Protein AF-A0A2M8DUK1-F1 (afdb_monomer)

Secondary structure (DSSP, 8-state):
--GGGSTTS--TT---SPTTPPP-------SSTHHHHHHHHHHHHHHHHHHHHTT-

Foldseek 3Di:
DQQCVDVPSGDAQDDPDPPPDDDDDPDDFDCDDCSVVVVVVVVVSVVSNVVVVVVD

pLDDT: mean 88.08, std 9.46, range [46.38, 97.06]

Sequence (56 aa):
RYAHDEAGGYAAGENYFPNGMPQVSFYEPVDRGLEAKISEKLAHLRALDAKAKGKN

Solvent-accessible surface area (backbone atoms only — not comparable to full-atom values): 3642 Å² total; per-residue (Å²): 134,67,28,78,83,32,83,90,54,47,55,60,61,67,78,88,66,62,90,92,58,78,94,76,85,92,77,82,68,52,92,52,80,71,34,36,60,50,44,54,50,52,54,51,51,52,52,45,23,52,54,49,56,72,74,105

Radius of gyration: 12.93 Å; Cα contacts (8 Å, |Δi|>4): 31; chains: 1; bounding box: 28×22×32 Å

Mean predicted aligned error: 4.76 Å

Structure (mmCIF, N/CA/C/O backbone):
data_AF-A0A2M8DUK1-F1
#
_entry.id   AF-A0A2M8DUK1-F1
#
loop_
_atom_site.group_PDB
_atom_site.id
_atom_site.type_symbol
_atom_site.label_atom_id
_atom_site.label_alt_id
_atom_site.label_comp_id
_atom_site.label_asym_id
_atom_site.label_entity_id
_atom_site.label_seq_id
_atom_site.pdbx_PDB_ins_code
_atom_site.Cartn_x
_atom_site.Cartn_y
_atom_site.Cartn_z
_atom_site.occupancy
_atom_site.B_iso_or_equiv
_atom_site.auth_seq_id
_atom_site.auth_comp_id
_atom_site.auth_asym_id
_atom_site.auth_atom_id
_atom_site.pdbx_PDB_model_num
ATOM 1 N N . ARG A 1 1 ? -3.796 2.643 16.399 1.00 71.44 1 ARG A N 1
ATOM 2 C CA . ARG A 1 1 ? -2.746 1.716 16.914 1.00 71.44 1 ARG A CA 1
ATOM 3 C C . ARG A 1 1 ? -1.362 2.170 16.442 1.00 71.44 1 ARG A C 1
ATOM 5 O O . ARG A 1 1 ? -1.305 2.831 15.411 1.00 71.44 1 ARG A O 1
ATOM 12 N N . TYR A 1 2 ? -0.264 1.864 17.153 1.00 73.31 2 TYR A N 1
ATOM 13 C CA . TYR A 1 2 ? 1.095 2.198 16.685 1.00 73.31 2 TYR A CA 1
ATOM 14 C C . TYR A 1 2 ? 1.734 0.988 15.994 1.00 73.31 2 TYR A C 1
ATOM 16 O O . TYR A 1 2 ? 1.988 -0.030 16.625 1.00 73.31 2 TYR A O 1
ATOM 24 N N . ALA A 1 3 ? 1.964 1.087 14.681 1.00 78.44 3 ALA A N 1
ATOM 25 C CA . ALA A 1 3 ? 2.368 -0.057 13.859 1.00 78.44 3 ALA A CA 1
ATOM 26 C C . ALA A 1 3 ? 3.732 -0.650 14.247 1.00 78.44 3 ALA A C 1
ATOM 28 O O . ALA A 1 3 ? 3.950 -1.838 14.041 1.00 78.44 3 ALA A O 1
ATOM 29 N N . HIS A 1 4 ? 4.636 0.149 14.821 1.00 78.06 4 HIS A N 1
ATOM 30 C CA . HIS A 1 4 ? 5.978 -0.309 15.188 1.00 78.06 4 HIS A CA 1
ATOM 31 C C . HIS A 1 4 ? 6.010 -1.212 16.428 1.00 78.06 4 HIS A C 1
ATOM 33 O O . HIS A 1 4 ? 6.974 -1.956 16.585 1.00 78.06 4 HIS A O 1
ATOM 39 N N . ASP A 1 5 ? 4.963 -1.187 17.257 1.00 82.94 5 ASP A N 1
ATOM 40 C CA . ASP A 1 5 ? 4.845 -2.053 18.439 1.00 82.94 5 ASP A CA 1
ATOM 41 C C . ASP A 1 5 ? 4.137 -3.384 18.115 1.00 82.94 5 ASP A C 1
ATOM 43 O O . ASP A 1 5 ? 4.102 -4.299 18.937 1.00 82.94 5 ASP A O 1
ATOM 47 N N . GLU A 1 6 ? 3.569 -3.505 16.911 1.00 78.31 6 GLU A N 1
ATOM 48 C CA . GLU A 1 6 ? 2.827 -4.681 16.458 1.00 78.31 6 GLU A CA 1
ATOM 49 C C . GLU A 1 6 ? 3.756 -5.704 15.790 1.00 78.31 6 GLU A C 1
ATOM 51 O O . GLU A 1 6 ? 4.766 -5.371 15.158 1.00 78.31 6 GLU A O 1
ATOM 56 N N . ALA A 1 7 ? 3.398 -6.986 15.888 1.00 77.12 7 ALA A N 1
ATOM 57 C CA . ALA A 1 7 ? 4.178 -8.067 15.293 1.00 77.12 7 ALA A CA 1
ATOM 58 C C . ALA A 1 7 ? 4.339 -7.865 13.773 1.00 77.12 7 ALA A C 1
ATOM 60 O O . ALA A 1 7 ? 3.361 -7.782 13.031 1.00 77.12 7 ALA A O 1
ATOM 61 N N . GLY A 1 8 ? 5.589 -7.797 13.302 1.00 78.12 8 GLY A N 1
ATOM 62 C CA . GLY A 1 8 ? 5.902 -7.545 11.891 1.00 78.12 8 GLY A CA 1
ATOM 63 C C . GLY A 1 8 ? 5.843 -6.071 11.470 1.00 78.12 8 GLY A C 1
ATOM 64 O O . GLY A 1 8 ? 5.953 -5.788 10.277 1.00 78.12 8 GLY A O 1
ATOM 65 N N . GLY A 1 9 ? 5.696 -5.137 12.418 1.00 84.88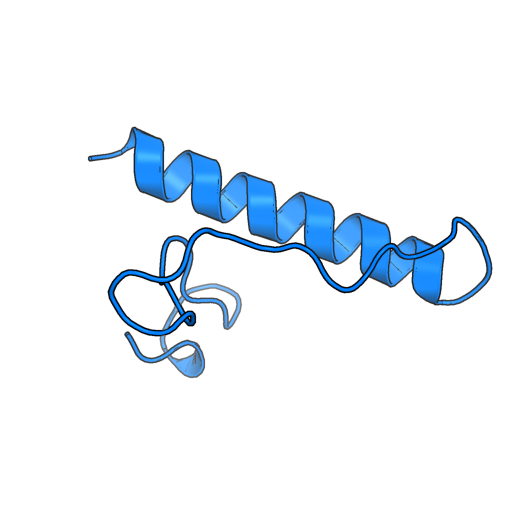 9 GLY A N 1
ATOM 66 C CA . GLY A 1 9 ? 5.691 -3.699 12.145 1.00 84.88 9 GLY A CA 1
ATOM 67 C C . GLY A 1 9 ? 4.442 -3.224 11.396 1.00 84.88 9 GLY A C 1
ATOM 68 O O . GLY A 1 9 ? 4.513 -2.250 10.645 1.00 84.88 9 GLY A O 1
ATOM 69 N N . TYR A 1 10 ? 3.321 -3.944 11.527 1.00 86.44 10 TYR A N 1
ATOM 70 C CA . TYR A 1 10 ? 2.086 -3.677 10.794 1.00 86.44 10 TYR A CA 1
ATOM 71 C C . TYR A 1 10 ? 0.853 -3.787 11.693 1.00 86.44 10 TYR A C 1
ATOM 73 O O . TYR A 1 10 ? 0.575 -4.840 12.263 1.00 86.44 10 TYR A O 1
ATOM 81 N N . ALA A 1 11 ?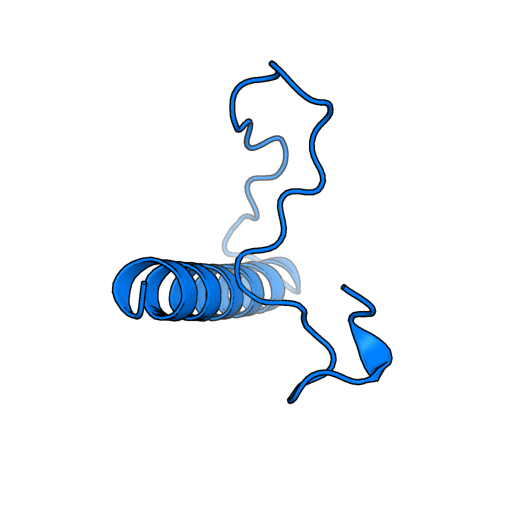 0.077 -2.703 11.773 1.00 88.81 11 ALA A N 1
ATOM 82 C CA . ALA A 1 11 ? -1.181 -2.675 12.512 1.00 88.81 11 ALA A CA 1
ATOM 83 C C . ALA A 1 11 ? -2.323 -3.243 11.653 1.00 88.81 11 ALA A C 1
ATOM 85 O O . ALA A 1 11 ? -3.056 -2.505 10.994 1.00 88.81 11 ALA A O 1
ATOM 86 N N . ALA A 1 12 ? -2.459 -4.570 11.659 1.00 87.81 12 ALA A N 1
ATOM 87 C CA . ALA A 1 12 ? -3.503 -5.259 10.906 1.00 87.81 12 ALA A CA 1
ATOM 88 C C . ALA A 1 12 ? -4.915 -4.837 11.359 1.00 87.81 12 AL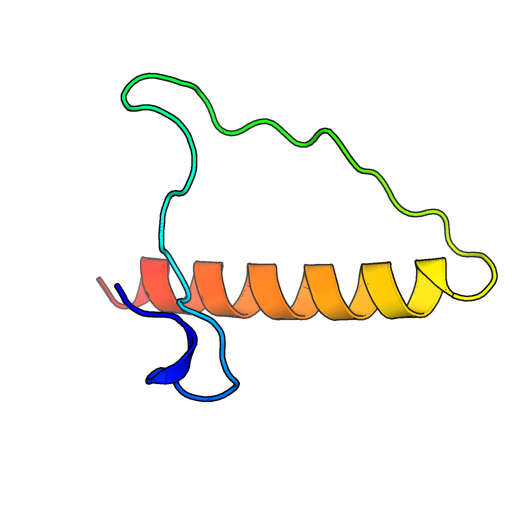A A C 1
ATOM 90 O O . ALA A 1 12 ? -5.228 -4.831 12.553 1.00 87.81 12 ALA A O 1
ATOM 91 N N . GLY A 1 13 ? -5.779 -4.528 10.392 1.00 84.31 13 GLY A N 1
ATOM 92 C CA . GLY A 1 13 ? -7.167 -4.112 10.607 1.00 84.31 13 GLY A CA 1
ATOM 93 C C . GLY A 1 13 ? -7.366 -2.623 10.917 1.00 84.31 13 GLY A C 1
ATOM 94 O O . GLY A 1 13 ? -8.512 -2.205 11.090 1.00 84.31 13 GLY A O 1
ATOM 95 N N . GLU A 1 14 ? -6.301 -1.819 10.967 1.00 87.38 14 GLU A N 1
ATOM 96 C CA . GLU A 1 14 ? -6.409 -0.369 11.155 1.00 87.38 14 GLU A CA 1
ATOM 97 C C . GLU A 1 14 ? -6.984 0.307 9.894 1.00 87.38 14 GLU A C 1
ATOM 99 O O . GLU A 1 14 ? -6.606 -0.015 8.765 1.00 87.38 14 GLU A O 1
ATOM 104 N N . ASN A 1 15 ? -7.895 1.269 10.074 1.00 87.44 15 ASN A N 1
ATOM 105 C CA . ASN A 1 15 ? -8.388 2.101 8.979 1.00 87.44 15 ASN A CA 1
ATOM 106 C C . ASN A 1 15 ? -7.644 3.4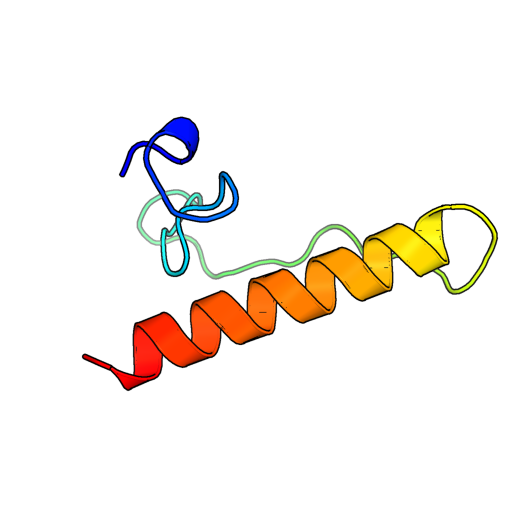40 8.957 1.00 87.44 15 ASN A C 1
ATOM 108 O O . ASN A 1 15 ? -7.774 4.240 9.879 1.00 87.44 15 ASN A O 1
ATOM 112 N N . TYR A 1 16 ? -6.897 3.680 7.882 1.00 89.38 16 TYR A N 1
ATOM 113 C CA . TYR A 1 16 ? -6.131 4.911 7.679 1.00 89.38 16 TYR A CA 1
ATOM 114 C C . TYR A 1 16 ? -6.877 5.968 6.849 1.00 89.38 16 TYR A C 1
ATOM 116 O O . TYR A 1 16 ? -6.387 7.088 6.709 1.00 89.38 16 TYR A O 1
ATOM 124 N N . PHE A 1 17 ? -8.039 5.634 6.279 1.00 91.50 17 PHE A N 1
ATOM 125 C CA . PHE A 1 17 ? -8.854 6.600 5.543 1.00 91.50 17 PHE A CA 1
ATOM 126 C C . PHE A 1 17 ? -9.604 7.541 6.496 1.00 91.50 17 PHE A C 1
ATOM 128 O O . PHE A 1 17 ? -9.924 7.151 7.622 1.00 91.50 17 PHE A O 1
ATOM 135 N N . PRO A 1 18 ? -9.946 8.763 6.048 1.00 93.31 18 PRO A N 1
ATOM 136 C CA . PRO A 1 18 ? -10.844 9.637 6.787 1.00 93.31 18 PRO A CA 1
ATOM 137 C C . PRO A 1 18 ? -12.170 8.948 7.120 1.00 93.31 18 PRO A C 1
ATOM 139 O O . PRO A 1 18 ? -12.703 8.157 6.337 1.00 93.31 18 PRO A O 1
ATOM 142 N N . ASN A 1 19 ? -12.742 9.306 8.268 1.00 90.06 19 ASN A N 1
ATOM 143 C CA . ASN A 1 19 ? -14.053 8.811 8.672 1.00 90.06 19 ASN A CA 1
ATOM 144 C C . ASN A 1 19 ? -15.110 9.143 7.607 1.00 90.06 19 ASN A C 1
ATOM 146 O O . ASN A 1 19 ? -15.206 10.280 7.149 1.00 90.06 19 ASN A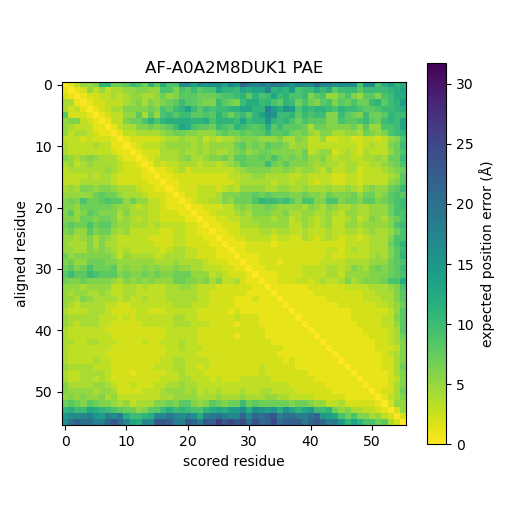 O 1
ATOM 150 N N . GLY A 1 20 ? -15.915 8.148 7.227 1.00 91.12 20 GLY A N 1
ATOM 151 C CA . GLY A 1 20 ? -16.965 8.294 6.213 1.00 91.12 20 GLY A CA 1
ATOM 152 C C . GLY A 1 20 ? -16.487 8.167 4.763 1.00 91.12 20 GLY A C 1
ATOM 153 O O . GLY A 1 20 ? -17.320 8.151 3.859 1.00 91.12 20 GLY A O 1
ATOM 154 N N . MET A 1 21 ? -15.181 8.027 4.522 1.00 92.69 21 MET A N 1
ATOM 155 C CA . MET A 1 21 ? -14.662 7.738 3.188 1.00 92.69 21 MET A CA 1
ATOM 156 C C . MET A 1 21 ? -14.740 6.228 2.903 1.00 92.69 21 MET A C 1
ATOM 158 O O . MET A 1 21 ? -14.323 5.428 3.748 1.00 92.69 21 MET A O 1
ATOM 162 N N . PRO A 1 22 ? -15.249 5.803 1.729 1.00 90.00 22 PRO A N 1
ATOM 163 C CA . PRO A 1 22 ? -15.183 4.402 1.335 1.00 90.00 22 PRO A CA 1
ATOM 164 C C . PRO A 1 22 ? -13.727 3.969 1.140 1.00 90.00 22 PRO A C 1
ATOM 166 O O . PRO A 1 22 ? -12.856 4.777 0.821 1.00 90.00 22 PRO A O 1
ATOM 169 N N . GLN A 1 23 ? -13.460 2.674 1.295 1.00 88.94 23 GLN A N 1
ATOM 170 C CA . GLN A 1 23 ? -12.141 2.126 0.999 1.00 8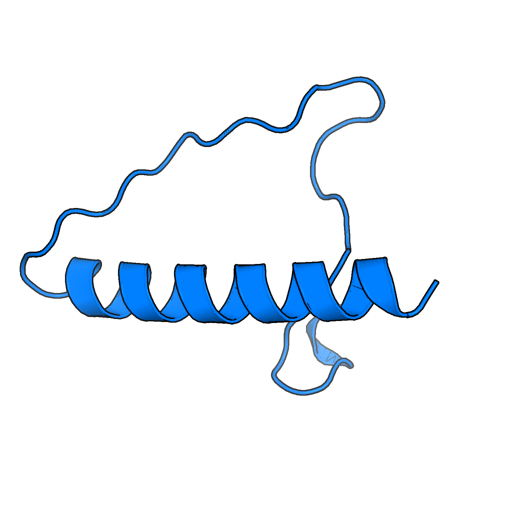8.94 23 GLN A CA 1
ATOM 171 C C . GLN A 1 23 ? -11.866 2.232 -0.509 1.00 88.94 23 GLN A C 1
ATOM 173 O O . GLN A 1 23 ? -12.622 1.694 -1.317 1.00 88.94 23 GLN A O 1
ATOM 178 N N . VAL A 1 24 ? -10.773 2.899 -0.880 1.00 92.75 24 VAL A N 1
ATOM 179 C CA . VAL A 1 24 ? -10.343 3.064 -2.279 1.00 92.75 24 VAL A CA 1
ATOM 180 C C . VAL A 1 24 ? -8.963 2.438 -2.470 1.00 92.75 24 VAL A C 1
ATOM 182 O O . VAL A 1 24 ? -8.115 2.507 -1.583 1.00 92.75 24 VAL A O 1
ATOM 185 N N . SER A 1 25 ? -8.728 1.826 -3.631 1.00 91.44 25 SER A N 1
ATOM 186 C CA . SER A 1 25 ? -7.398 1.360 -4.038 1.00 91.44 25 SER A CA 1
ATOM 187 C C . SER A 1 25 ? -6.864 2.277 -5.132 1.00 91.44 25 SER A C 1
ATOM 189 O O . SER A 1 25 ? -7.438 2.338 -6.211 1.00 91.44 25 SER A O 1
ATOM 191 N N . PHE A 1 26 ? -5.789 3.010 -4.841 1.00 93.62 26 PHE A N 1
ATOM 192 C CA . PHE A 1 26 ? -5.156 3.922 -5.806 1.00 93.62 26 PHE A CA 1
ATOM 193 C C . PHE A 1 26 ? -3.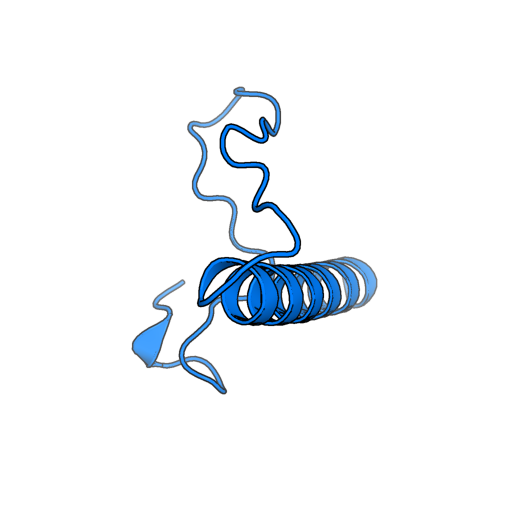948 3.311 -6.520 1.00 93.62 26 PHE A C 1
ATOM 195 O O . PHE A 1 26 ? -3.494 3.850 -7.523 1.00 93.62 26 PHE A O 1
ATOM 202 N N . TYR A 1 27 ? -3.399 2.221 -5.981 1.00 95.38 27 TYR A N 1
ATOM 203 C CA . TYR A 1 27 ? -2.173 1.604 -6.470 1.00 95.38 27 TYR A CA 1
ATOM 204 C C . TYR A 1 27 ? -2.413 0.144 -6.850 1.00 95.38 27 TYR A C 1
ATOM 206 O O . TYR A 1 27 ? -2.807 -0.671 -6.011 1.00 95.38 27 TYR A O 1
ATOM 214 N N . GLU A 1 28 ? -2.139 -0.162 -8.116 1.00 94.50 28 GLU A N 1
ATOM 215 C CA . GLU A 1 28 ? -2.256 -1.486 -8.721 1.00 94.50 28 GLU A CA 1
ATOM 216 C C . GLU A 1 28 ? -0.881 -1.883 -9.285 1.00 94.50 28 GLU A C 1
ATOM 218 O O . GLU A 1 28 ? -0.538 -1.476 -10.397 1.00 94.50 28 GLU A O 1
ATOM 223 N N . PRO A 1 29 ? -0.048 -2.605 -8.508 1.00 94.31 29 PRO A N 1
ATOM 224 C CA . PRO A 1 29 ? 1.286 -2.999 -8.958 1.00 94.31 29 PRO A CA 1
ATOM 225 C C . PRO A 1 29 ? 1.198 -3.950 -10.155 1.00 94.31 29 PRO A C 1
ATOM 227 O O . PRO A 1 29 ? 0.352 -4.851 -10.169 1.00 94.31 29 PRO A O 1
ATOM 230 N N . VAL A 1 30 ? 2.105 -3.807 -11.128 1.00 95.44 30 VAL A N 1
ATOM 231 C CA . VAL A 1 30 ? 2.216 -4.778 -12.226 1.00 95.44 30 VAL A CA 1
ATOM 232 C C . VAL A 1 30 ? 3.181 -5.912 -11.880 1.00 95.44 30 VAL A C 1
ATOM 234 O O . VAL A 1 30 ? 4.067 -5.777 -11.038 1.00 95.44 30 VAL A O 1
ATOM 237 N N . ASP A 1 31 ? 3.051 -7.039 -12.578 1.00 94.19 31 ASP A N 1
ATOM 238 C CA . ASP A 1 31 ? 3.892 -8.224 -12.368 1.00 94.19 31 ASP A CA 1
ATOM 239 C C . ASP A 1 31 ? 5.262 -8.108 -13.067 1.00 94.19 31 ASP A C 1
ATOM 241 O O . ASP A 1 31 ? 5.643 -8.911 -13.919 1.00 94.19 31 ASP A O 1
ATOM 245 N N . ARG A 1 32 ? 5.985 -7.013 -12.802 1.00 95.25 32 ARG A N 1
ATOM 246 C CA . ARG A 1 32 ? 7.314 -6.753 -13.375 1.00 95.25 32 ARG A CA 1
ATOM 247 C C . ARG A 1 32 ? 8.247 -6.112 -12.357 1.00 95.25 32 ARG A C 1
ATOM 249 O O . ARG A 1 32 ? 7.885 -5.186 -11.637 1.00 95.25 32 ARG A O 1
ATOM 256 N N . GLY A 1 33 ? 9.501 -6.561 -12.358 1.00 95.38 33 GLY A N 1
ATOM 257 C CA . GLY A 1 33 ? 10.561 -5.963 -11.548 1.00 95.38 33 GLY A CA 1
ATOM 258 C C . GLY A 1 33 ? 10.255 -6.000 -10.048 1.00 95.38 33 GLY A C 1
ATOM 259 O O . GLY A 1 33 ? 9.855 -7.028 -9.508 1.00 95.38 33 GLY A O 1
ATOM 260 N N . LEU A 1 34 ? 10.474 -4.878 -9.358 1.00 96.19 34 LEU A N 1
ATOM 261 C CA . LEU A 1 34 ? 10.242 -4.778 -7.913 1.00 96.19 34 LEU A CA 1
ATOM 262 C C . LEU A 1 34 ? 8.756 -4.762 -7.542 1.00 96.19 34 LEU A C 1
ATOM 264 O O . LEU A 1 34 ? 8.414 -5.148 -6.424 1.00 96.19 34 LEU A O 1
ATOM 268 N N . GLU A 1 35 ? 7.878 -4.365 -8.463 1.00 97.06 35 GLU A N 1
ATOM 269 C CA . GLU A 1 35 ? 6.441 -4.307 -8.196 1.00 97.06 35 GLU A CA 1
ATOM 270 C C . GLU A 1 35 ? 5.832 -5.690 -7.963 1.00 97.06 35 GLU A C 1
ATOM 272 O O . GLU A 1 35 ? 4.922 -5.804 -7.147 1.00 97.06 35 GLU A O 1
ATOM 277 N N . ALA A 1 36 ? 6.404 -6.751 -8.541 1.00 95.81 36 ALA A N 1
ATOM 278 C CA . ALA A 1 36 ? 6.000 -8.126 -8.243 1.00 95.81 36 ALA A CA 1
ATOM 279 C C . ALA A 1 36 ? 6.142 -8.445 -6.739 1.00 95.81 36 ALA A C 1
ATOM 281 O O . ALA A 1 36 ? 5.190 -8.873 -6.087 1.00 95.81 36 ALA A O 1
ATOM 282 N N . LYS A 1 37 ? 7.290 -8.101 -6.134 1.00 96.06 37 LYS A N 1
ATOM 283 C CA . LYS A 1 37 ? 7.519 -8.271 -4.684 1.00 96.06 37 LYS A CA 1
ATOM 284 C C . LYS A 1 37 ? 6.622 -7.369 -3.837 1.00 96.06 37 LYS A C 1
ATOM 286 O O . LYS A 1 37 ? 6.220 -7.741 -2.735 1.00 96.06 37 LYS A O 1
ATOM 291 N N . ILE A 1 38 ? 6.316 -6.166 -4.327 1.00 95.88 38 ILE A N 1
ATOM 292 C CA . ILE A 1 38 ? 5.382 -5.256 -3.651 1.00 95.88 38 ILE A CA 1
ATOM 293 C C . ILE A 1 38 ? 3.969 -5.849 -3.674 1.00 95.88 38 ILE A C 1
ATOM 295 O O . ILE A 1 38 ? 3.298 -5.835 -2.644 1.00 95.88 38 ILE A O 1
ATOM 299 N N . SER A 1 39 ? 3.542 -6.420 -4.802 1.00 96.00 39 SER A N 1
ATOM 300 C CA . SER A 1 39 ? 2.253 -7.098 -4.951 1.00 96.00 39 SER A CA 1
ATOM 301 C C . SER A 1 39 ? 2.112 -8.261 -3.966 1.00 96.00 39 SER A C 1
ATOM 303 O O . SER A 1 39 ? 1.132 -8.320 -3.219 1.00 96.00 39 SER A O 1
ATOM 305 N N . GLU A 1 40 ? 3.136 -9.114 -3.860 1.00 95.44 40 GLU A N 1
ATOM 306 C CA . GLU A 1 40 ? 3.192 -10.203 -2.874 1.00 95.44 40 GLU A CA 1
ATOM 307 C C . GLU A 1 40 ? 3.069 -9.682 -1.435 1.00 95.44 40 GLU A C 1
ATOM 309 O O . GLU A 1 40 ? 2.268 -10.189 -0.643 1.00 95.44 40 GLU A O 1
ATOM 314 N N . LYS A 1 41 ? 3.816 -8.623 -1.095 1.00 94.94 41 LYS A N 1
ATOM 315 C CA . LYS A 1 41 ? 3.742 -7.999 0.230 1.00 94.94 41 LYS A CA 1
ATOM 316 C C . LYS A 1 41 ? 2.343 -7.447 0.508 1.00 94.94 41 LYS A C 1
ATOM 318 O O . LYS A 1 41 ? 1.797 -7.705 1.576 1.00 94.94 41 LYS A O 1
ATOM 323 N N . LEU A 1 42 ? 1.741 -6.721 -0.434 1.00 94.81 42 LEU A N 1
ATOM 324 C CA . LEU A 1 42 ? 0.388 -6.178 -0.284 1.00 94.81 42 LEU A CA 1
ATOM 325 C C . LEU A 1 42 ? -0.654 -7.289 -0.108 1.00 94.81 42 LEU A C 1
ATOM 327 O O . LEU A 1 42 ? -1.549 -7.154 0.727 1.00 94.81 42 LEU A O 1
ATOM 331 N N . ALA A 1 43 ? -0.528 -8.399 -0.841 1.00 94.31 43 ALA A N 1
ATOM 332 C CA . ALA A 1 43 ? -1.394 -9.563 -0.675 1.00 94.31 43 ALA A CA 1
ATOM 333 C C . ALA A 1 43 ? -1.272 -10.167 0.735 1.00 94.31 43 ALA A C 1
ATOM 335 O O . ALA A 1 43 ? -2.289 -10.462 1.368 1.00 94.31 43 ALA A O 1
ATOM 336 N N . HIS A 1 44 ? -0.050 -10.282 1.263 1.00 94.19 44 HIS A N 1
ATOM 337 C CA . HIS A 1 44 ? 0.186 -10.748 2.629 1.00 94.19 44 HIS A CA 1
ATOM 338 C C . HIS A 1 44 ? -0.462 -9.834 3.682 1.00 94.19 44 HIS A C 1
ATOM 340 O O . HIS A 1 44 ? -1.168 -10.325 4.564 1.00 94.19 44 HIS A O 1
ATOM 346 N N . LEU A 1 45 ? -0.284 -8.514 3.566 1.00 92.88 45 LEU A N 1
ATOM 347 C CA . LEU A 1 45 ? -0.868 -7.544 4.502 1.00 92.88 45 LEU A CA 1
ATOM 348 C C . LEU A 1 45 ? -2.404 -7.599 4.501 1.00 92.88 45 LEU A C 1
ATOM 350 O O . LEU A 1 45 ? -3.014 -7.703 5.563 1.00 92.88 45 LEU A O 1
ATOM 354 N N . ARG A 1 46 ? -3.034 -7.674 3.319 1.00 91.75 46 ARG A N 1
ATOM 355 C CA . ARG A 1 46 ? -4.497 -7.838 3.197 1.00 91.75 46 ARG A CA 1
ATOM 356 C C . ARG A 1 46 ? -4.999 -9.121 3.863 1.00 91.75 46 ARG A C 1
ATOM 358 O O . ARG A 1 46 ? -6.082 -9.135 4.445 1.00 91.75 46 ARG A O 1
ATOM 365 N N . ALA A 1 47 ? -4.225 -10.205 3.797 1.00 92.44 47 ALA A N 1
ATOM 366 C CA . ALA A 1 47 ? -4.569 -11.448 4.481 1.00 92.44 47 ALA A CA 1
ATOM 367 C C . ALA A 1 47 ? -4.485 -11.310 6.013 1.00 92.44 47 ALA A C 1
ATOM 369 O O . ALA A 1 47 ? -5.307 -11.896 6.721 1.00 92.44 47 ALA A O 1
ATOM 370 N N . LEU A 1 48 ? -3.528 -10.534 6.536 1.00 91.31 48 LEU A N 1
ATOM 371 C CA . LEU A 1 48 ? -3.465 -10.197 7.963 1.00 91.31 48 LEU A CA 1
ATOM 372 C C . LEU A 1 48 ? -4.676 -9.359 8.387 1.00 91.31 48 LEU A C 1
ATOM 374 O O . LEU A 1 48 ? -5.303 -9.685 9.395 1.00 91.31 48 LEU A O 1
ATOM 378 N N . ASP A 1 49 ? -5.063 -8.361 7.589 1.00 90.50 49 ASP A N 1
ATOM 379 C CA . ASP A 1 49 ? -6.258 -7.546 7.844 1.00 90.50 49 ASP A CA 1
ATOM 380 C C . ASP A 1 49 ? -7.532 -8.393 7.882 1.00 90.50 49 ASP A C 1
ATOM 382 O O . ASP A 1 49 ? -8.359 -8.243 8.782 1.00 90.50 49 ASP A O 1
ATOM 386 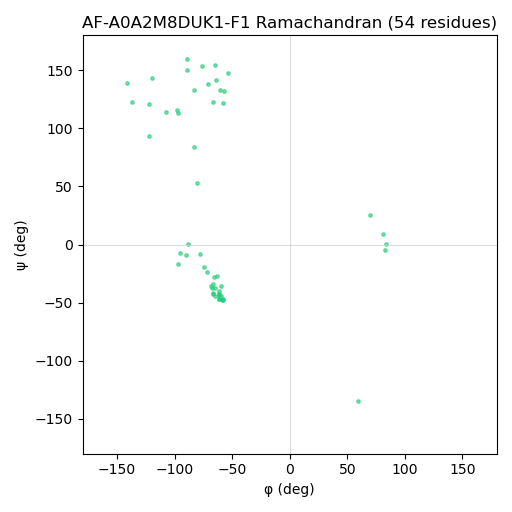N N . ALA A 1 50 ? -7.691 -9.319 6.931 1.00 89.12 50 ALA A N 1
ATOM 387 C CA . ALA A 1 50 ? -8.837 -10.224 6.892 1.00 89.12 50 ALA A CA 1
ATOM 388 C C . ALA A 1 50 ? -8.901 -11.119 8.141 1.00 89.12 50 ALA A C 1
ATOM 390 O O . ALA A 1 50 ? -9.969 -11.282 8.734 1.00 89.12 50 ALA A O 1
ATOM 391 N N . LYS A 1 51 ? -7.755 -11.652 8.590 1.00 89.38 51 LYS A N 1
ATOM 392 C CA . LYS A 1 51 ? -7.662 -12.435 9.834 1.00 89.38 51 LYS A CA 1
ATOM 393 C C . LYS A 1 51 ? -7.973 -11.600 11.076 1.00 89.38 51 LYS A C 1
ATOM 395 O O . LYS A 1 51 ? -8.583 -12.122 12.004 1.00 89.38 51 LYS A O 1
ATOM 400 N N . ALA A 1 52 ? -7.555 -10.336 11.104 1.00 87.56 52 ALA A N 1
ATOM 401 C CA . ALA A 1 52 ? -7.852 -9.424 12.204 1.00 87.56 52 ALA A CA 1
ATOM 402 C C . ALA A 1 52 ? -9.353 -9.104 12.278 1.00 87.56 52 ALA A C 1
ATOM 404 O O . ALA A 1 52 ? -9.927 -9.144 13.362 1.00 87.56 52 ALA A O 1
ATOM 405 N N . LYS A 1 53 ? -10.007 -8.876 11.128 1.00 82.88 53 LYS A N 1
ATOM 406 C CA . LYS A 1 53 ? -11.458 -8.633 11.050 1.00 82.88 53 LYS A CA 1
ATOM 407 C C . LYS A 1 53 ? -12.297 -9.857 11.424 1.00 82.88 53 LYS A C 1
ATOM 409 O O . LYS A 1 53 ? -13.323 -9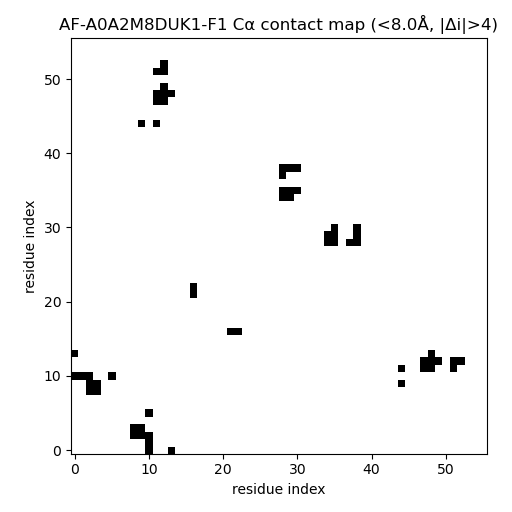.694 12.064 1.00 82.88 53 LYS A O 1
ATOM 414 N N . GLY A 1 54 ? -11.873 -11.066 11.045 1.00 74.25 54 GLY A N 1
ATOM 415 C CA . GLY A 1 54 ? -12.600 -12.309 11.345 1.00 74.25 54 GLY A CA 1
ATOM 416 C C . GLY A 1 54 ? -12.439 -12.835 12.778 1.00 74.25 54 GLY A C 1
ATOM 417 O O . GLY A 1 54 ? -13.102 -13.799 13.145 1.00 74.25 54 GLY A O 1
ATOM 418 N N . LYS A 1 55 ? -11.549 -12.242 13.581 1.00 59.31 55 LYS A N 1
ATOM 419 C CA . LYS A 1 55 ? -11.377 -12.563 15.008 1.00 59.31 55 LYS A CA 1
ATOM 420 C C . LYS A 1 55 ? -12.284 -11.744 15.935 1.00 59.31 55 LYS A C 1
ATOM 422 O O . LYS A 1 55 ? -12.171 -11.906 17.148 1.00 59.31 55 LYS A O 1
ATOM 427 N N . ASN A 1 56 ? -13.117 -10.868 15.376 1.00 46.38 56 ASN A N 1
ATOM 428 C CA . ASN A 1 56 ? -13.945 -9.916 16.109 1.00 46.38 56 ASN A CA 1
ATOM 429 C C . ASN A 1 56 ? -15.428 -10.284 16.040 1.00 46.38 56 ASN A C 1
ATOM 431 O O . ASN A 1 56 ? -15.862 -10.731 14.955 1.00 46.38 56 ASN A O 1
#

Nearest PDB structures (foldseek):
  3pvs-assembly1_D  TM=9.598E-01  e=5.499E-04  Escherichia coli
  3pvs-assembly1_B  TM=9.504E-01  e=1.111E-03  Escherichia coli
  3pvs-assembly1_A  TM=9.509E-01  e=1.192E-03  Escherichia coli